Protein AF-A0A941PIK0-F1 (afdb_monomer)

Structure (mmCIF, N/CA/C/O backbone):
data_AF-A0A941PIK0-F1
#
_entry.id   AF-A0A941PIK0-F1
#
loop_
_atom_site.group_PDB
_atom_site.id
_atom_site.type_symbol
_atom_site.label_atom_id
_atom_site.label_alt_id
_atom_site.label_comp_id
_atom_site.label_asym_id
_atom_site.label_entity_id
_atom_site.label_seq_id
_atom_site.pdbx_PDB_ins_code
_atom_site.Cartn_x
_atom_site.Cartn_y
_atom_site.Cartn_z
_atom_site.occupancy
_atom_site.B_iso_or_equiv
_atom_site.auth_seq_id
_atom_site.auth_comp_id
_atom_site.auth_asym_id
_atom_site.auth_atom_id
_atom_site.pdbx_PDB_model_num
ATOM 1 N N . MET A 1 1 ? -14.931 2.125 21.986 1.00 60.31 1 MET A N 1
ATOM 2 C CA . MET A 1 1 ? -14.575 3.456 21.435 1.00 60.31 1 MET A CA 1
ATOM 3 C C . MET A 1 1 ? -13.083 3.593 21.143 1.00 60.31 1 MET A C 1
ATOM 5 O O . MET A 1 1 ? -12.747 3.803 19.987 1.00 60.31 1 MET A O 1
ATOM 9 N N . LEU A 1 2 ? -12.184 3.381 22.113 1.00 68.56 2 LEU A N 1
ATOM 10 C CA . LEU A 1 2 ? -10.730 3.541 21.921 1.00 68.56 2 LEU A CA 1
ATOM 11 C C . LEU A 1 2 ? -10.147 2.710 20.749 1.00 68.56 2 LEU A C 1
ATOM 13 O O . LEU A 1 2 ? -9.414 3.237 19.921 1.00 68.56 2 LEU A O 1
ATOM 17 N N . ARG A 1 3 ? -10.567 1.442 20.599 1.00 69.44 3 ARG A N 1
ATOM 18 C CA . ARG A 1 3 ? -10.183 0.562 19.468 1.00 69.44 3 ARG A CA 1
ATOM 19 C C . ARG A 1 3 ? -10.536 1.128 18.087 1.00 69.44 3 ARG A C 1
ATOM 21 O O . ARG A 1 3 ? -9.811 0.904 17.127 1.00 69.44 3 ARG A O 1
ATOM 28 N N . MET A 1 4 ? -11.655 1.840 17.988 1.00 67.44 4 MET A N 1
A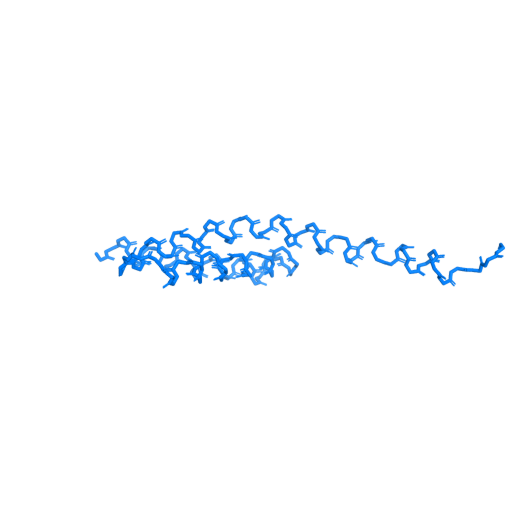TOM 29 C CA . MET A 1 4 ? -12.163 2.374 16.725 1.00 67.44 4 MET A CA 1
ATOM 30 C C . MET A 1 4 ? -11.403 3.639 16.319 1.00 67.44 4 MET A C 1
ATOM 32 O O . MET A 1 4 ? -11.043 3.789 15.158 1.00 67.44 4 MET A O 1
ATOM 36 N N . VAL A 1 5 ? -11.070 4.489 17.294 1.00 72.75 5 VAL A N 1
ATOM 37 C CA . VAL A 1 5 ? -10.218 5.670 17.089 1.00 72.75 5 VAL A CA 1
ATOM 38 C C . VAL A 1 5 ? -8.820 5.256 16.627 1.00 72.75 5 VAL A C 1
ATOM 40 O O . VAL A 1 5 ? -8.321 5.797 15.645 1.00 72.75 5 VAL A O 1
ATOM 43 N N . PHE A 1 6 ? -8.222 4.238 17.258 1.00 73.00 6 PHE A N 1
ATOM 44 C CA . PHE A 1 6 ? -6.941 3.689 16.804 1.00 73.00 6 PHE A CA 1
ATOM 45 C C . PHE A 1 6 ? -7.024 3.079 15.399 1.00 73.00 6 PHE A C 1
ATOM 47 O O . PHE A 1 6 ? -6.124 3.302 14.595 1.00 73.00 6 PHE A O 1
ATOM 54 N N . GLY A 1 7 ? -8.109 2.372 15.065 1.00 70.94 7 GLY A N 1
ATOM 55 C CA . GLY A 1 7 ? -8.311 1.827 13.718 1.00 70.94 7 GLY A CA 1
ATOM 56 C C . GLY A 1 7 ? -8.373 2.910 12.637 1.00 70.94 7 GLY A C 1
ATOM 57 O O . GLY A 1 7 ? -7.734 2.780 11.595 1.00 70.94 7 GLY A O 1
ATOM 58 N N . ILE A 1 8 ? -9.080 4.010 12.906 1.00 75.44 8 ILE A N 1
ATOM 59 C CA . ILE A 1 8 ? -9.156 5.162 11.996 1.00 75.44 8 ILE A CA 1
ATOM 60 C C . ILE A 1 8 ? -7.790 5.849 11.875 1.00 75.44 8 ILE A C 1
ATOM 62 O O . ILE A 1 8 ? -7.370 6.173 10.767 1.00 75.44 8 ILE A O 1
ATOM 66 N N . ALA A 1 9 ? -7.073 6.033 12.988 1.00 73.44 9 ALA A N 1
ATOM 67 C CA . ALA A 1 9 ? -5.753 6.661 12.988 1.00 73.44 9 ALA A CA 1
ATOM 68 C C . ALA A 1 9 ? -4.723 5.851 12.183 1.00 73.44 9 ALA A C 1
ATOM 70 O O . ALA A 1 9 ? -3.977 6.420 11.389 1.00 73.44 9 ALA A O 1
ATOM 71 N N . VAL A 1 10 ? -4.717 4.523 12.332 1.00 74.44 10 VAL A N 1
ATOM 72 C CA . VAL A 1 10 ? -3.835 3.631 11.562 1.00 74.44 10 VAL A CA 1
ATOM 73 C C . VAL A 1 10 ? -4.198 3.654 10.077 1.00 74.44 10 VAL A C 1
ATOM 75 O O . VAL A 1 10 ? -3.306 3.713 9.234 1.00 74.44 10 VAL A O 1
ATOM 78 N N . PHE A 1 11 ? -5.490 3.676 9.742 1.00 75.62 11 PHE A N 1
ATOM 79 C CA . PHE A 1 11 ? -5.940 3.774 8.354 1.00 75.62 11 PHE A CA 1
ATOM 80 C C . PHE A 1 11 ? -5.544 5.113 7.707 1.00 75.62 11 PHE A C 1
ATOM 82 O O . PHE A 1 11 ? -5.005 5.131 6.602 1.00 75.62 11 PHE A O 1
ATOM 89 N N . ALA A 1 12 ? -5.716 6.230 8.419 1.00 78.44 12 ALA A N 1
ATOM 90 C CA . ALA A 1 12 ? -5.285 7.550 7.958 1.00 78.44 12 ALA A CA 1
ATOM 91 C C . ALA A 1 12 ? -3.756 7.640 7.800 1.00 78.44 12 ALA A C 1
ATOM 93 O O . ALA A 1 12 ? -3.268 8.159 6.795 1.00 78.44 12 ALA A O 1
ATOM 94 N N . GLY A 1 13 ? -2.995 7.083 8.749 1.00 76.69 13 GLY A N 1
ATOM 95 C CA . GLY A 1 13 ? -1.536 6.995 8.662 1.00 76.69 13 GLY A CA 1
ATOM 96 C C . GLY A 1 13 ? -1.066 6.158 7.471 1.00 76.69 13 GLY A C 1
ATOM 97 O O . GLY A 1 13 ? -0.126 6.538 6.779 1.00 76.69 13 GLY A O 1
ATOM 98 N N . MET A 1 14 ? -1.758 5.058 7.170 1.00 78.38 14 MET A N 1
ATOM 99 C CA . MET A 1 14 ? -1.469 4.214 6.011 1.00 78.38 14 MET A CA 1
ATOM 100 C C . MET A 1 14 ? -1.735 4.941 4.686 1.00 78.38 14 MET A C 1
ATOM 102 O O . MET A 1 14 ? -0.912 4.851 3.777 1.00 78.38 14 MET A O 1
ATOM 106 N N . ILE A 1 15 ? -2.831 5.702 4.584 1.00 78.50 15 ILE A N 1
ATOM 107 C CA . ILE A 1 15 ? -3.116 6.548 3.414 1.00 78.50 15 ILE A CA 1
ATOM 108 C C . ILE A 1 15 ? -2.013 7.594 3.234 1.00 78.50 15 ILE A C 1
ATOM 110 O O . ILE A 1 15 ? -1.479 7.735 2.136 1.00 78.50 15 ILE A O 1
ATOM 114 N N . ALA A 1 16 ? -1.630 8.286 4.310 1.00 78.56 16 ALA A N 1
ATOM 115 C CA . ALA A 1 16 ? -0.564 9.282 4.269 1.00 78.56 16 ALA A CA 1
ATOM 116 C C . ALA A 1 16 ? 0.772 8.672 3.809 1.00 78.56 16 ALA A C 1
ATOM 118 O O . ALA A 1 16 ? 1.432 9.228 2.935 1.00 78.56 16 ALA A O 1
ATOM 119 N N . LEU A 1 17 ? 1.140 7.496 4.327 1.00 72.25 17 LEU A N 1
ATOM 120 C CA . LEU A 1 17 ? 2.350 6.778 3.914 1.00 72.25 17 LEU A CA 1
ATOM 121 C C . LEU A 1 17 ? 2.292 6.306 2.455 1.00 72.25 17 LEU A C 1
ATOM 123 O O . LEU A 1 17 ? 3.304 6.377 1.759 1.00 72.25 17 LEU A O 1
ATOM 127 N N . CYS A 1 18 ? 1.124 5.870 1.973 1.00 75.62 18 CYS A N 1
ATOM 128 C CA . CYS A 1 18 ? 0.935 5.509 0.568 1.00 75.62 18 CYS A CA 1
ATOM 129 C C . CYS A 1 18 ? 1.078 6.729 -0.354 1.00 75.62 18 CYS A C 1
ATOM 131 O O . CYS A 1 18 ? 1.681 6.617 -1.413 1.00 75.62 18 CYS A O 1
ATOM 133 N N . ILE A 1 19 ? 0.580 7.902 0.045 1.00 75.00 19 ILE A N 1
ATOM 134 C CA . ILE A 1 19 ? 0.677 9.124 -0.769 1.00 75.00 19 ILE A CA 1
ATOM 135 C C . ILE A 1 19 ? 2.104 9.692 -0.766 1.00 75.00 19 ILE A C 1
ATOM 137 O O . ILE A 1 19 ? 2.596 10.112 -1.810 1.00 75.00 19 ILE A O 1
ATOM 141 N N . VAL A 1 20 ? 2.768 9.718 0.393 1.00 76.88 20 VAL A N 1
ATOM 142 C CA . VAL A 1 20 ? 4.065 10.396 0.562 1.00 76.88 20 VAL A CA 1
ATOM 143 C C . VAL A 1 20 ? 5.245 9.502 0.183 1.00 76.88 20 VAL A C 1
ATOM 145 O O . VAL A 1 20 ? 6.229 9.992 -0.363 1.00 76.88 20 VAL A O 1
ATOM 148 N N . GLY A 1 21 ? 5.182 8.204 0.486 1.00 71.75 21 GLY A N 1
ATOM 149 C CA . GLY A 1 21 ? 6.352 7.336 0.368 1.00 71.75 21 GLY A CA 1
ATOM 150 C C . GLY A 1 21 ? 6.573 6.760 -1.030 1.00 71.75 21 GLY A C 1
ATOM 151 O O . GLY A 1 21 ? 7.719 6.601 -1.442 1.00 71.75 21 GLY A O 1
ATOM 152 N N . TRP A 1 22 ? 5.504 6.389 -1.745 1.00 69.81 22 TRP A N 1
ATOM 153 C CA . TRP A 1 22 ? 5.633 5.550 -2.941 1.00 69.81 22 TRP A CA 1
ATOM 154 C C . TRP A 1 22 ? 4.502 5.816 -3.941 1.00 69.81 22 TRP A C 1
ATOM 156 O O . TRP A 1 22 ? 3.371 5.403 -3.722 1.00 69.81 22 TRP A O 1
ATOM 166 N N . THR A 1 23 ? 4.792 6.434 -5.086 1.00 76.56 23 THR A N 1
ATOM 167 C CA . THR A 1 23 ? 3.771 6.807 -6.087 1.00 76.56 23 THR A CA 1
ATOM 168 C C . THR A 1 23 ? 3.017 5.609 -6.672 1.00 76.56 23 THR A C 1
ATOM 170 O O . THR A 1 23 ? 1.790 5.591 -6.656 1.00 76.56 23 THR A O 1
ATOM 173 N N . 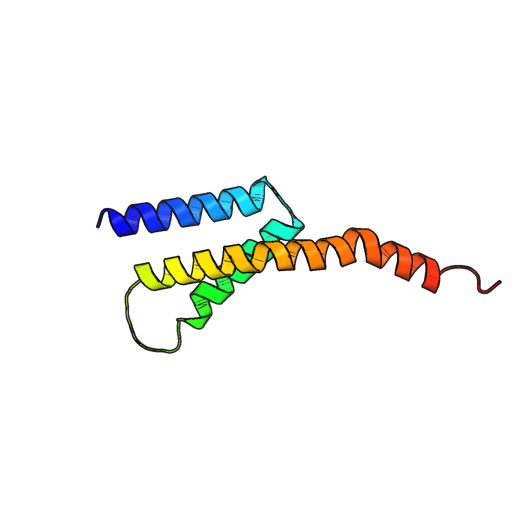TYR A 1 24 ? 3.720 4.580 -7.153 1.00 70.19 24 TYR A N 1
ATOM 174 C CA . TYR A 1 24 ? 3.073 3.429 -7.803 1.00 70.19 24 TYR A CA 1
ATOM 175 C C . TYR A 1 24 ? 2.578 2.362 -6.816 1.00 70.19 24 TYR A C 1
ATOM 177 O O . TYR A 1 24 ? 1.440 1.902 -6.908 1.00 70.19 24 TYR A O 1
ATOM 185 N N . GLY A 1 25 ? 3.399 1.992 -5.829 1.00 74.50 25 GLY A N 1
ATOM 186 C CA . GLY A 1 25 ? 2.980 1.054 -4.781 1.00 74.50 25 GLY A CA 1
ATOM 187 C C . GLY A 1 25 ? 1.933 1.645 -3.844 1.00 74.50 25 GLY A C 1
ATOM 188 O O . GLY A 1 25 ? 1.001 0.952 -3.451 1.00 74.50 25 GLY A O 1
ATOM 189 N N . GLY A 1 26 ? 2.021 2.940 -3.545 1.00 79.12 26 GLY A N 1
ATOM 190 C CA . GLY A 1 26 ? 1.014 3.642 -2.762 1.00 79.12 26 GLY A CA 1
ATOM 191 C C . GLY A 1 26 ? -0.323 3.747 -3.482 1.00 79.12 26 GLY A C 1
ATOM 192 O O . GLY A 1 26 ? -1.350 3.490 -2.864 1.00 79.12 26 GLY A O 1
ATOM 193 N N . ALA A 1 27 ? -0.338 4.009 -4.794 1.00 80.31 27 ALA A N 1
ATOM 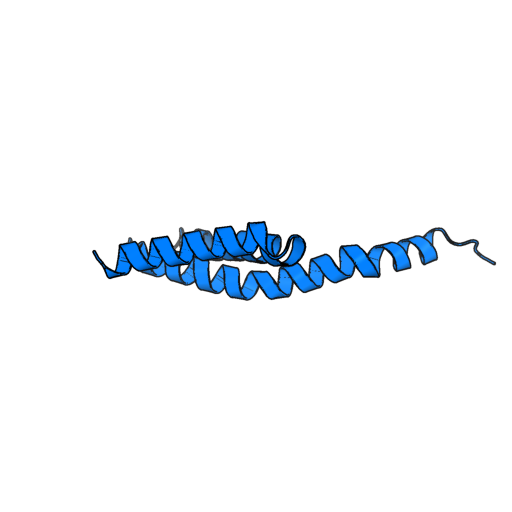194 C CA . ALA A 1 27 ? -1.569 3.946 -5.584 1.00 80.31 27 ALA A CA 1
ATOM 195 C C . ALA A 1 27 ? -2.211 2.546 -5.535 1.00 80.31 27 ALA A C 1
ATOM 197 O O . ALA A 1 27 ? -3.413 2.430 -5.293 1.00 80.31 27 ALA A O 1
ATOM 198 N N . GLY A 1 28 ? -1.413 1.481 -5.676 1.00 79.25 28 GLY A N 1
ATOM 199 C CA . GLY A 1 28 ? -1.891 0.103 -5.520 1.00 79.25 28 GLY A CA 1
ATOM 200 C C . GLY A 1 28 ? -2.430 -0.192 -4.119 1.00 79.25 28 GLY A C 1
ATOM 201 O O . GLY A 1 28 ? -3.488 -0.806 -3.987 1.00 79.25 28 GLY A O 1
ATOM 202 N N . GLY A 1 29 ? -1.764 0.303 -3.073 1.00 81.00 29 GLY A N 1
ATOM 203 C CA . GLY A 1 29 ? -2.230 0.197 -1.690 1.00 81.00 29 GLY A CA 1
ATOM 204 C C . GLY A 1 29 ? -3.544 0.944 -1.441 1.00 81.00 29 GLY A C 1
ATOM 205 O O . GLY A 1 29 ? -4.458 0.404 -0.825 1.00 81.00 29 GLY A O 1
ATOM 206 N N . LEU A 1 30 ? -3.714 2.149 -1.982 1.00 84.69 30 LEU A N 1
ATOM 207 C CA . LEU A 1 30 ? -4.965 2.905 -1.846 1.00 84.69 30 LEU A CA 1
ATOM 208 C C . LEU A 1 30 ? -6.130 2.219 -2.570 1.00 84.69 30 LEU A C 1
ATOM 210 O O . LEU A 1 30 ? -7.224 2.107 -2.013 1.00 84.69 30 LEU A O 1
ATOM 214 N N . ILE A 1 31 ? -5.890 1.712 -3.781 1.00 83.75 31 ILE A N 1
ATOM 215 C CA . ILE A 1 31 ? -6.896 0.979 -4.561 1.00 83.75 31 ILE A CA 1
ATOM 216 C C . ILE A 1 31 ? -7.254 -0.337 -3.864 1.00 83.75 31 ILE A C 1
ATOM 218 O O . ILE A 1 31 ? -8.435 -0.642 -3.692 1.00 83.75 31 ILE A O 1
ATOM 222 N N . GLY A 1 32 ? -6.254 -1.093 -3.408 1.00 82.12 32 GLY A N 1
ATOM 223 C CA . GLY A 1 32 ? -6.456 -2.333 -2.664 1.00 82.12 32 GLY A CA 1
ATOM 224 C C . GLY A 1 32 ? -7.227 -2.110 -1.364 1.00 82.12 32 GLY A C 1
ATOM 225 O O . GLY A 1 32 ? -8.134 -2.879 -1.045 1.00 82.12 32 GLY A O 1
ATOM 226 N N . GLY A 1 33 ? -6.942 -1.024 -0.641 1.00 82.62 33 GLY A N 1
ATOM 227 C CA . GLY A 1 33 ? -7.674 -0.670 0.573 1.00 82.62 33 GLY A CA 1
ATOM 228 C C . GLY A 1 33 ? -9.105 -0.220 0.309 1.00 82.62 33 GLY A C 1
ATOM 229 O O . GLY A 1 33 ? -10.020 -0.626 1.029 1.00 82.62 33 GLY A O 1
ATOM 230 N N . GLY A 1 34 ? -9.325 0.538 -0.766 1.00 83.19 34 GLY A N 1
ATOM 231 C CA . GLY A 1 34 ? -10.662 0.890 -1.242 1.00 83.19 34 GLY A CA 1
ATOM 232 C C . GLY A 1 34 ? -11.483 -0.346 -1.613 1.00 83.19 34 GLY A C 1
ATOM 233 O O . GLY A 1 34 ? -12.617 -0.490 -1.163 1.00 83.19 34 GLY A O 1
ATOM 234 N N . LEU A 1 35 ? -10.900 -1.290 -2.354 1.00 82.06 35 LEU A N 1
ATOM 235 C CA . LEU A 1 35 ? -11.558 -2.548 -2.719 1.00 82.06 35 LEU A CA 1
ATOM 236 C C . LEU A 1 35 ? -11.843 -3.429 -1.497 1.00 82.06 35 LEU A C 1
ATOM 238 O O . LEU A 1 35 ? -12.961 -3.922 -1.360 1.00 82.06 35 LEU A O 1
ATOM 242 N N . GLY A 1 36 ? -10.889 -3.571 -0.574 1.00 80.38 36 GLY A N 1
ATOM 243 C CA . GLY A 1 36 ? -11.079 -4.319 0.675 1.00 80.38 36 GLY A CA 1
ATOM 244 C C . GLY A 1 36 ? -12.182 -3.733 1.563 1.00 80.38 36 GLY A C 1
ATOM 245 O O . GLY A 1 36 ? -12.923 -4.472 2.215 1.00 80.38 36 GLY A O 1
ATOM 246 N N . PHE A 1 37 ? -12.352 -2.409 1.537 1.00 82.38 37 PHE A N 1
ATOM 247 C CA . PHE A 1 37 ? -13.454 -1.726 2.209 1.00 82.38 37 PHE A CA 1
ATOM 248 C C . PHE A 1 37 ? -14.804 -1.942 1.495 1.00 82.38 37 PHE A C 1
ATOM 250 O O . PHE A 1 37 ? -15.815 -2.237 2.141 1.00 82.38 37 PHE A O 1
ATOM 257 N N . LEU A 1 38 ? -14.827 -1.814 0.162 1.00 79.69 38 LEU A N 1
ATOM 258 C CA . LEU A 1 38 ? -16.038 -1.882 -0.666 1.00 79.69 38 LEU A CA 1
ATOM 259 C C . LEU A 1 38 ? -16.590 -3.306 -0.816 1.00 79.69 38 LEU A C 1
ATOM 261 O O . LEU A 1 38 ? -17.805 -3.487 -0.782 1.00 79.69 38 LEU A O 1
ATOM 265 N N . MET A 1 39 ? -15.741 -4.332 -0.911 1.00 76.31 39 MET A N 1
ATOM 266 C CA . MET A 1 39 ? -16.177 -5.734 -1.037 1.00 76.31 39 MET A CA 1
ATOM 267 C C . MET A 1 39 ? -16.987 -6.222 0.177 1.00 76.31 39 MET A C 1
ATOM 269 O O . MET A 1 39 ? -17.739 -7.189 0.080 1.00 76.31 39 MET A O 1
ATOM 273 N N . ARG A 1 40 ? -16.910 -5.514 1.310 1.00 71.19 40 ARG A N 1
ATOM 274 C CA . ARG A 1 40 ? -17.714 -5.773 2.514 1.00 71.19 40 ARG A CA 1
ATOM 275 C C . ARG A 1 40 ? -19.022 -4.954 2.562 1.00 71.19 40 ARG A C 1
ATOM 277 O O . ARG A 1 40 ? -19.655 -4.889 3.611 1.00 71.19 40 ARG A O 1
ATOM 284 N N . LEU A 1 41 ? -19.440 -4.291 1.476 1.00 63.88 41 LEU A N 1
ATOM 285 C CA . LEU A 1 41 ? -20.764 -3.643 1.371 1.00 63.88 41 LEU A CA 1
ATOM 286 C C . LEU A 1 41 ? -21.913 -4.657 1.213 1.00 63.88 41 LEU A C 1
ATOM 288 O O . LEU A 1 41 ? -23.033 -4.354 1.609 1.00 63.88 41 LEU A O 1
ATOM 292 N N . GLY A 1 42 ? -21.648 -5.842 0.649 1.00 61.59 42 GLY A N 1
ATOM 293 C CA . GLY A 1 42 ? -22.690 -6.766 0.175 1.00 61.59 42 GLY A CA 1
ATOM 294 C C . GLY A 1 42 ? -23.155 -7.872 1.133 1.00 61.59 42 GLY A C 1
ATOM 295 O O . GLY A 1 42 ? -24.086 -8.591 0.788 1.00 61.59 42 GLY A O 1
ATOM 296 N N . GLY A 1 43 ? -22.556 -8.055 2.316 1.00 61.81 43 GLY A N 1
ATOM 297 C CA . GLY A 1 43 ? -22.885 -9.209 3.163 1.00 61.81 43 GLY A CA 1
ATOM 298 C C . GLY A 1 43 ? -22.600 -9.010 4.647 1.00 61.81 43 GLY A C 1
ATOM 299 O O . GLY A 1 43 ? -21.450 -9.062 5.057 1.00 61.81 43 GLY A O 1
ATOM 300 N N . ARG A 1 44 ? -23.681 -8.851 5.425 1.00 62.16 44 ARG A N 1
ATOM 301 C CA . ARG A 1 44 ? -23.797 -9.015 6.891 1.00 62.16 44 ARG A CA 1
ATOM 302 C C . ARG A 1 44 ? -22.754 -8.277 7.752 1.00 62.16 44 ARG A C 1
ATOM 304 O O . ARG A 1 44 ? -21.646 -8.754 7.949 1.00 62.16 44 ARG A O 1
ATOM 311 N N . GLY A 1 45 ? -23.209 -7.213 8.418 1.00 51.19 45 GLY A N 1
ATOM 312 C CA . GLY A 1 45 ? -22.626 -6.756 9.685 1.00 51.19 45 GLY A CA 1
ATOM 313 C C . GLY A 1 45 ? -22.122 -5.320 9.660 1.00 51.19 45 GLY A C 1
ATOM 314 O O . GLY A 1 45 ? -21.156 -4.985 8.990 1.00 51.19 45 GLY A O 1
ATOM 315 N N . LEU A 1 46 ? -22.790 -4.482 10.442 1.00 61.56 46 LEU A N 1
ATOM 316 C CA . LEU A 1 46 ? -22.660 -3.033 10.590 1.00 61.56 46 LEU A CA 1
ATOM 317 C C . LEU A 1 46 ? -21.366 -2.589 11.314 1.00 61.56 46 LEU A C 1
ATOM 319 O O . LEU A 1 46 ? -21.329 -1.500 11.885 1.00 61.56 46 LEU A O 1
ATOM 323 N N . ASP A 1 47 ? -20.329 -3.432 11.350 1.00 76.06 47 ASP A N 1
ATOM 324 C CA . ASP A 1 47 ? -19.148 -3.227 12.189 1.00 76.06 47 ASP A CA 1
ATOM 325 C C . ASP A 1 47 ? -18.034 -2.522 11.410 1.00 76.06 47 ASP A C 1
ATOM 327 O O . ASP A 1 47 ? -17.214 -3.112 10.701 1.00 76.06 47 ASP A O 1
ATOM 331 N N . TRP A 1 48 ? -18.010 -1.197 11.540 1.00 76.00 48 TRP A N 1
ATOM 332 C CA . TRP A 1 48 ? -17.005 -0.320 10.936 1.00 76.00 48 TRP A CA 1
ATOM 333 C C . TRP A 1 48 ? -15.560 -0.740 11.248 1.00 76.00 48 TRP A C 1
ATOM 335 O O . TRP A 1 48 ? -14.667 -0.498 10.436 1.00 76.00 48 TRP A O 1
ATOM 345 N N . GLY A 1 49 ? -15.329 -1.407 12.384 1.00 79.06 49 GLY A N 1
ATOM 346 C CA . GLY A 1 49 ? -14.025 -1.960 12.750 1.00 79.06 49 GLY A CA 1
ATOM 347 C C . GLY A 1 49 ? -13.551 -3.082 11.820 1.00 79.06 49 GLY A C 1
ATOM 348 O O . GLY A 1 49 ? -12.402 -3.060 11.384 1.00 79.06 49 GLY A O 1
ATOM 349 N N . GLU A 1 50 ? -14.420 -4.027 11.455 1.00 80.75 50 GLU A N 1
ATOM 350 C CA . GLU A 1 50 ? -14.072 -5.088 10.494 1.00 80.75 50 GLU A CA 1
ATOM 351 C C . GLU A 1 50 ? -13.869 -4.534 9.082 1.00 80.75 50 GLU A C 1
ATOM 353 O O . GLU A 1 50 ? -13.033 -5.031 8.327 1.00 80.75 50 GLU A O 1
ATOM 358 N N . ARG A 1 51 ? -14.597 -3.474 8.718 1.00 80.75 51 ARG A N 1
ATOM 359 C CA . ARG A 1 51 ? -14.453 -2.820 7.408 1.00 80.75 51 ARG A CA 1
ATOM 360 C C . ARG A 1 51 ? -13.103 -2.128 7.281 1.00 80.75 51 ARG A C 1
ATOM 362 O O . ARG A 1 51 ? -12.418 -2.323 6.283 1.00 80.75 51 ARG A O 1
ATOM 369 N N . LEU A 1 52 ? -12.696 -1.385 8.310 1.00 81.94 52 LEU A N 1
ATOM 370 C CA . LEU A 1 52 ? -11.364 -0.780 8.376 1.00 81.94 52 LEU A CA 1
ATOM 371 C C . LEU A 1 52 ? -10.257 -1.845 8.416 1.00 81.94 52 LEU A C 1
ATOM 373 O O . LEU A 1 52 ? -9.229 -1.671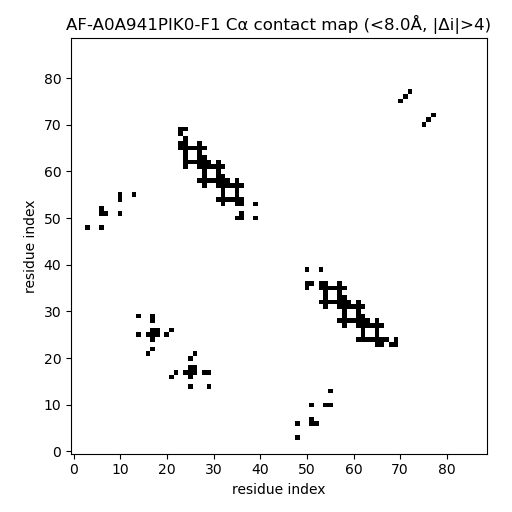 7.769 1.00 81.94 52 LEU A O 1
ATOM 377 N N . GLY A 1 53 ? -10.484 -2.973 9.097 1.00 81.75 53 GLY A N 1
ATOM 378 C CA . GLY A 1 53 ? -9.560 -4.111 9.087 1.00 81.75 53 GLY A CA 1
ATOM 379 C C . GLY A 1 53 ? -9.365 -4.715 7.691 1.00 81.75 53 GLY A C 1
ATOM 380 O O . GLY A 1 53 ? -8.233 -4.919 7.259 1.00 81.75 53 GLY A O 1
ATOM 381 N N . ASN A 1 54 ? -10.448 -4.934 6.940 1.00 84.94 54 ASN A N 1
ATOM 382 C CA . ASN A 1 54 ? -10.352 -5.424 5.560 1.00 84.94 54 ASN A CA 1
ATOM 383 C C . ASN A 1 54 ? -9.745 -4.389 4.610 1.00 84.94 54 ASN A C 1
ATOM 385 O O . ASN A 1 54 ? -9.006 -4.762 3.705 1.00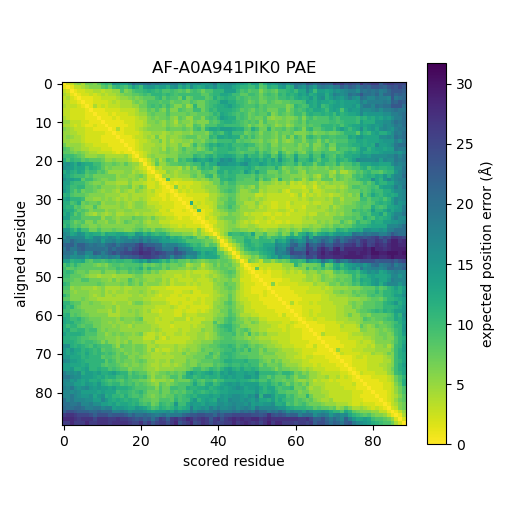 84.94 54 ASN A O 1
ATOM 389 N N . ALA A 1 55 ? -10.018 -3.101 4.825 1.00 83.00 55 ALA A N 1
ATOM 390 C CA . ALA A 1 55 ? -9.376 -2.025 4.080 1.00 83.00 55 ALA A CA 1
ATOM 391 C C . ALA A 1 55 ? -7.859 -2.009 4.321 1.00 83.00 55 ALA A C 1
ATOM 393 O O . ALA A 1 55 ? -7.082 -1.872 3.384 1.00 83.00 55 ALA A O 1
ATOM 394 N N . TYR A 1 56 ? -7.419 -2.225 5.561 1.00 82.69 56 TYR A N 1
ATOM 395 C CA . TYR A 1 56 ? -5.999 -2.347 5.886 1.00 82.69 56 TYR A CA 1
ATOM 396 C C . TYR A 1 56 ? -5.358 -3.555 5.189 1.00 82.69 56 TYR A C 1
ATOM 398 O O . TYR A 1 56 ? -4.324 -3.415 4.541 1.00 82.69 56 TYR A O 1
ATOM 406 N N . ILE A 1 57 ? -5.989 -4.732 5.254 1.00 84.88 57 ILE A N 1
ATOM 407 C CA . ILE A 1 57 ? -5.483 -5.939 4.577 1.00 84.88 57 ILE A CA 1
ATOM 408 C C . ILE A 1 57 ? -5.444 -5.730 3.059 1.00 84.88 57 ILE A C 1
ATOM 410 O O . ILE A 1 57 ? -4.440 -6.033 2.419 1.00 84.88 57 ILE A O 1
ATOM 414 N N . GLY A 1 58 ? -6.506 -5.164 2.486 1.00 85.06 58 GLY A N 1
ATOM 415 C CA . GLY A 1 58 ? -6.578 -4.836 1.067 1.00 85.06 58 GLY A CA 1
ATOM 416 C C . GLY A 1 58 ? -5.475 -3.871 0.643 1.00 85.06 58 GLY A C 1
ATOM 417 O O . GLY A 1 58 ? -4.859 -4.074 -0.399 1.00 85.06 58 GLY A O 1
ATOM 418 N N . ALA A 1 59 ? -5.160 -2.868 1.462 1.00 83.88 59 ALA A N 1
ATOM 419 C CA . ALA A 1 59 ? -4.076 -1.936 1.181 1.00 83.88 59 ALA A CA 1
ATOM 420 C C . ALA A 1 59 ? -2.690 -2.574 1.299 1.00 83.88 59 ALA A C 1
ATOM 422 O O . ALA A 1 59 ? -1.823 -2.332 0.459 1.00 83.88 59 ALA A O 1
ATOM 423 N N . LEU A 1 60 ? -2.495 -3.441 2.293 1.00 83.94 60 LEU A N 1
ATOM 424 C CA . LEU A 1 60 ? -1.258 -4.199 2.459 1.00 83.94 60 LEU A CA 1
ATOM 425 C C . LEU A 1 60 ? -0.992 -5.114 1.251 1.00 83.94 60 LEU A C 1
ATOM 427 O O . LEU A 1 60 ? 0.143 -5.218 0.799 1.00 83.94 60 LEU A O 1
ATOM 431 N N . MET A 1 61 ? -2.042 -5.739 0.708 1.00 85.25 61 MET A N 1
ATOM 432 C CA . MET A 1 61 ? -1.956 -6.616 -0.468 1.00 85.25 61 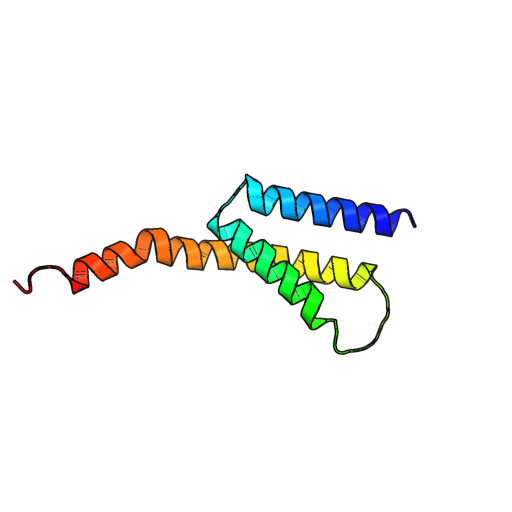MET A CA 1
ATOM 433 C C . MET A 1 61 ? -1.920 -5.841 -1.792 1.00 85.25 61 MET A C 1
ATOM 435 O O . MET A 1 61 ? -1.323 -6.297 -2.766 1.00 85.25 61 MET A O 1
ATOM 439 N N . GLY A 1 62 ? -2.521 -4.653 -1.838 1.00 82.31 62 GLY A N 1
ATOM 440 C CA . GLY A 1 62 ? -2.496 -3.768 -3.001 1.00 82.31 62 GLY A CA 1
ATOM 441 C C . GLY A 1 62 ? -1.131 -3.122 -3.244 1.00 82.31 62 GLY A C 1
ATOM 442 O O . GLY A 1 62 ? -0.774 -2.859 -4.390 1.00 82.31 62 GLY A O 1
ATOM 443 N N . LEU A 1 63 ? -0.337 -2.918 -2.190 1.00 83.50 63 LEU A N 1
ATOM 444 C CA . LEU A 1 63 ? 1.014 -2.349 -2.251 1.00 83.50 63 LEU A CA 1
ATOM 445 C C . LEU A 1 63 ? 1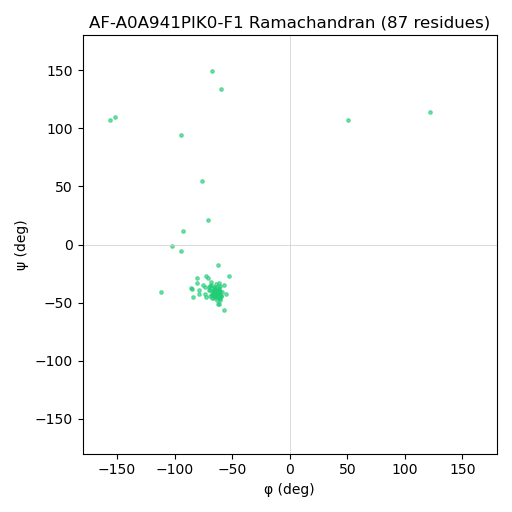.983 -3.127 -3.168 1.00 83.50 63 LEU A C 1
ATOM 447 O O . LEU A 1 63 ? 2.513 -2.529 -4.109 1.00 83.50 63 LEU A O 1
ATOM 451 N N . PRO A 1 64 ? 2.208 -4.444 -2.973 1.00 82.62 64 PRO A N 1
ATOM 452 C CA . PRO A 1 64 ? 3.085 -5.226 -3.847 1.00 82.62 64 PRO A CA 1
ATOM 453 C C . PRO A 1 64 ? 2.561 -5.319 -5.286 1.00 82.62 64 PRO A C 1
ATOM 455 O O . PRO A 1 64 ? 3.356 -5.284 -6.224 1.00 82.62 64 PRO A O 1
ATOM 458 N N . LEU A 1 65 ? 1.239 -5.366 -5.486 1.00 83.75 65 LEU A N 1
ATOM 459 C CA . LEU A 1 65 ? 0.638 -5.318 -6.824 1.00 83.75 65 LEU A CA 1
ATOM 460 C C . LEU A 1 65 ? 0.879 -3.968 -7.514 1.00 83.75 65 LEU A C 1
ATOM 462 O O . LEU A 1 65 ? 1.248 -3.939 -8.687 1.00 83.75 65 LEU A O 1
ATOM 466 N N . GLY A 1 66 ? 0.739 -2.859 -6.786 1.00 83.56 66 GLY A N 1
ATOM 467 C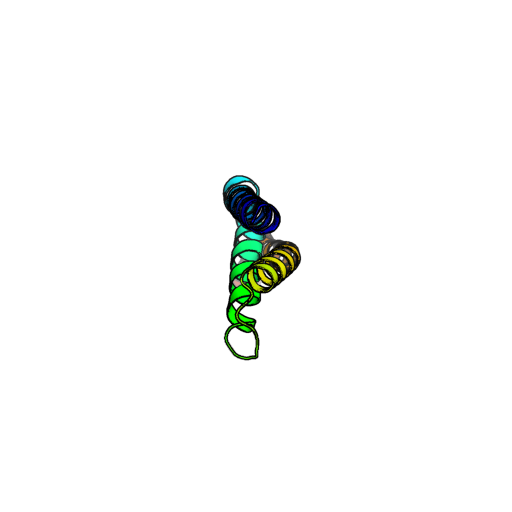 CA . GLY A 1 66 ? 1.057 -1.520 -7.282 1.00 83.56 66 GLY A CA 1
ATOM 468 C C . GLY A 1 66 ? 2.526 -1.369 -7.669 1.00 83.56 66 GLY A C 1
ATOM 469 O O . GLY A 1 66 ? 2.827 -0.755 -8.691 1.00 83.56 66 GLY A O 1
ATOM 470 N N . PHE A 1 67 ? 3.444 -1.981 -6.914 1.00 84.31 67 PHE A N 1
ATOM 471 C CA . PHE A 1 67 ? 4.860 -2.010 -7.288 1.00 84.31 67 PHE A CA 1
ATOM 472 C C . PHE A 1 67 ? 5.141 -2.842 -8.523 1.00 84.31 67 PHE A C 1
ATOM 474 O O . PHE A 1 67 ? 5.909 -2.400 -9.371 1.00 84.31 67 PHE A O 1
ATOM 481 N N . LEU A 1 68 ? 4.530 -4.019 -8.643 1.00 86.06 68 LEU A N 1
ATOM 482 C CA . LEU A 1 68 ? 4.705 -4.867 -9.818 1.00 86.06 68 LEU A CA 1
ATOM 483 C C . LEU A 1 68 ? 4.197 -4.171 -11.080 1.00 86.06 68 LEU A C 1
ATOM 485 O O . LEU A 1 68 ? 4.938 -4.041 -12.052 1.00 86.06 68 LEU A O 1
ATOM 489 N N . ILE A 1 69 ? 2.964 -3.663 -11.048 1.00 85.50 69 ILE A N 1
ATOM 490 C CA . ILE A 1 69 ? 2.361 -2.969 -12.192 1.00 85.50 69 ILE A CA 1
ATOM 491 C C . ILE A 1 69 ? 3.128 -1.677 -12.497 1.00 85.50 69 ILE A C 1
ATOM 493 O O . ILE A 1 69 ? 3.445 -1.409 -13.654 1.00 85.50 69 ILE A O 1
ATOM 497 N N . GLY A 1 70 ? 3.487 -0.905 -11.470 1.00 82.69 70 GLY A N 1
ATOM 498 C CA . GLY A 1 70 ? 4.290 0.306 -11.622 1.00 82.69 70 GLY A CA 1
ATOM 499 C C . GLY A 1 70 ? 5.684 0.044 -12.181 1.00 82.69 70 GLY A C 1
ATOM 500 O O . GLY A 1 70 ? 6.145 0.795 -13.031 1.00 82.69 70 GLY A O 1
ATOM 501 N N . GLY A 1 71 ? 6.341 -1.035 -11.755 1.00 82.81 71 GLY A N 1
ATOM 502 C CA . GLY A 1 71 ? 7.648 -1.448 -12.262 1.00 82.81 71 GLY A CA 1
ATOM 503 C C . GLY A 1 71 ? 7.583 -1.888 -13.722 1.00 82.81 71 GLY A C 1
ATOM 504 O O . GLY A 1 71 ? 8.399 -1.452 -14.531 1.00 82.81 71 GLY A O 1
ATOM 505 N N . VAL A 1 72 ? 6.568 -2.674 -14.094 1.00 86.81 72 VAL A N 1
ATOM 506 C CA . VAL A 1 72 ? 6.323 -3.032 -15.500 1.00 86.81 72 VAL A CA 1
ATOM 507 C C . VAL A 1 72 ? 6.052 -1.783 -16.336 1.00 86.81 72 VAL A C 1
ATOM 509 O O . VAL A 1 72 ? 6.619 -1.645 -17.414 1.00 86.81 72 VAL A O 1
ATOM 512 N N . TYR A 1 73 ? 5.245 -0.847 -15.842 1.00 83.12 73 TYR A N 1
ATOM 513 C CA . TYR A 1 73 ? 4.918 0.374 -16.573 1.00 83.12 73 TYR A CA 1
ATOM 514 C C . TYR A 1 73 ? 6.107 1.337 -16.702 1.00 83.12 73 TYR A C 1
ATOM 516 O O . TYR A 1 73 ? 6.359 1.865 -17.778 1.00 83.12 73 TYR A O 1
ATOM 524 N N . ALA A 1 74 ? 6.860 1.568 -15.629 1.00 84.50 74 ALA A N 1
ATOM 525 C CA . ALA A 1 74 ? 7.944 2.547 -15.629 1.00 84.50 74 ALA A CA 1
ATOM 526 C C . ALA A 1 74 ? 9.233 2.014 -16.271 1.00 84.50 74 ALA A C 1
ATOM 528 O O . ALA A 1 74 ? 9.970 2.786 -16.877 1.00 84.50 74 ALA A O 1
ATOM 529 N N . LEU A 1 75 ? 9.515 0.714 -16.130 1.00 85.12 75 LEU A N 1
ATOM 530 C CA . LEU A 1 75 ? 10.774 0.107 -16.579 1.00 85.12 75 LEU A CA 1
ATOM 531 C C . LEU A 1 75 ? 10.580 -0.844 -17.763 1.00 85.12 75 LEU A C 1
ATOM 533 O O . LEU A 1 75 ? 11.388 -0.837 -18.686 1.00 85.12 75 LEU A O 1
ATOM 537 N N . GLY A 1 76 ? 9.520 -1.654 -17.765 1.00 83.50 76 GLY A N 1
ATOM 538 C CA . GLY A 1 76 ? 9.272 -2.641 -18.823 1.00 83.50 76 GLY A CA 1
ATOM 539 C C . GLY A 1 76 ? 8.671 -2.038 -20.094 1.00 83.50 76 GLY A C 1
ATOM 540 O O . GLY A 1 76 ? 9.100 -2.358 -21.201 1.00 83.50 76 GLY A O 1
ATOM 541 N N . TRP A 1 77 ? 7.700 -1.136 -19.954 1.00 86.12 77 TRP A N 1
ATOM 542 C CA . TRP A 1 77 ? 6.992 -0.541 -21.087 1.00 86.12 77 TRP A CA 1
ATOM 543 C C . TRP A 1 77 ? 7.901 0.253 -22.040 1.00 86.12 77 TRP A C 1
ATOM 545 O O . TRP A 1 77 ? 7.767 0.060 -23.248 1.00 86.12 77 TRP A O 1
ATOM 555 N N . PRO A 1 78 ? 8.877 1.060 -21.571 1.00 86.50 78 PRO A N 1
ATOM 556 C CA . PRO A 1 78 ? 9.829 1.718 -22.466 1.00 86.50 78 PRO A CA 1
ATOM 557 C C . PRO A 1 78 ? 10.666 0.732 -23.288 1.00 86.50 78 PRO A C 1
ATOM 559 O O . PRO A 1 78 ? 10.944 0.995 -24.453 1.00 86.50 78 PRO A O 1
ATOM 562 N N . VAL A 1 79 ? 11.028 -0.424 -22.718 1.00 85.88 79 VAL A N 1
ATOM 563 C CA . VAL A 1 79 ? 11.773 -1.475 -23.434 1.00 85.88 79 VAL A CA 1
ATOM 564 C C . VAL A 1 79 ? 10.911 -2.091 -24.533 1.00 85.88 79 VAL A C 1
ATOM 566 O O . VAL A 1 79 ? 11.370 -2.251 -25.662 1.00 85.88 79 VAL A O 1
ATOM 569 N N . VAL A 1 80 ? 9.642 -2.378 -24.236 1.00 85.38 80 VAL A N 1
ATOM 570 C CA . VAL A 1 80 ? 8.685 -2.872 -25.238 1.00 85.38 80 VAL A CA 1
ATOM 571 C C . VAL A 1 80 ? 8.464 -1.830 -26.335 1.00 85.38 80 VAL A C 1
ATOM 573 O O . VAL A 1 80 ? 8.487 -2.171 -27.513 1.00 85.38 80 VAL A O 1
ATOM 576 N N . GLN A 1 81 ? 8.314 -0.552 -25.983 1.00 86.75 81 GLN A N 1
ATOM 577 C CA . GLN A 1 81 ? 8.175 0.520 -26.968 1.00 86.75 81 GLN A CA 1
ATOM 578 C C . GLN A 1 81 ? 9.429 0.698 -27.826 1.00 86.75 81 GLN A C 1
ATOM 580 O O . GLN A 1 81 ? 9.301 0.945 -29.022 1.00 86.75 81 GLN A O 1
ATOM 585 N N . ALA A 1 82 ? 10.624 0.557 -27.255 1.00 85.75 82 ALA A N 1
ATOM 586 C CA . ALA A 1 82 ? 11.870 0.595 -28.012 1.00 85.75 82 ALA A CA 1
ATOM 587 C C . ALA A 1 82 ? 11.986 -0.595 -28.978 1.00 85.75 82 ALA A C 1
ATOM 589 O O . ALA A 1 82 ? 12.449 -0.418 -30.099 1.00 85.75 82 ALA A O 1
ATOM 590 N N . ALA A 1 83 ? 11.514 -1.782 -28.587 1.00 84.50 83 ALA A N 1
ATOM 591 C CA . ALA A 1 83 ? 11.465 -2.947 -29.469 1.00 84.50 83 ALA A CA 1
ATOM 592 C C . ALA A 1 83 ? 10.409 -2.810 -30.582 1.00 84.50 83 ALA A C 1
ATOM 594 O O . ALA A 1 83 ? 10.644 -3.247 -31.703 1.00 84.50 83 ALA A O 1
ATOM 595 N N . LEU A 1 84 ? 9.258 -2.193 -30.293 1.00 85.25 84 LEU A N 1
ATOM 596 C CA . LEU A 1 84 ? 8.185 -1.979 -31.273 1.00 85.25 84 LEU A CA 1
ATOM 597 C C . LEU A 1 84 ? 8.494 -0.855 -32.271 1.00 85.25 84 LEU A C 1
ATOM 599 O O . LEU A 1 84 ? 8.078 -0.938 -33.421 1.00 85.25 84 LEU A O 1
ATOM 603 N N . ASN A 1 85 ? 9.185 0.197 -31.827 1.00 86.94 85 ASN A N 1
ATOM 604 C CA . ASN A 1 85 ? 9.498 1.375 -32.644 1.00 86.94 85 ASN A CA 1
ATOM 605 C C . ASN A 1 85 ? 10.949 1.392 -33.151 1.00 86.94 85 ASN A C 1
ATOM 607 O O . ASN A 1 85 ? 11.349 2.334 -33.834 1.00 86.94 85 ASN A O 1
ATOM 611 N N . GLY A 1 86 ? 11.750 0.389 -32.788 1.00 74.38 86 GLY A N 1
ATOM 612 C CA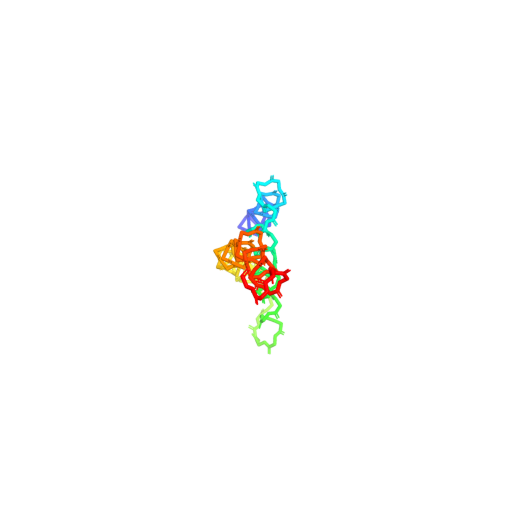 . GLY A 1 86 ? 13.104 0.219 -33.296 1.00 74.38 86 GLY A CA 1
ATOM 613 C C . GLY A 1 86 ? 13.093 -0.129 -34.788 1.00 74.38 86 GLY A C 1
ATOM 614 O O . GLY A 1 86 ? 12.139 -0.750 -35.265 1.00 74.38 86 GLY A O 1
ATOM 615 N N . PRO A 1 87 ? 14.124 0.274 -35.550 1.00 62.34 87 PRO A N 1
ATOM 616 C CA . PRO A 1 87 ? 14.214 -0.067 -36.962 1.00 62.34 87 PRO A CA 1
ATOM 617 C C . PRO A 1 87 ? 14.235 -1.589 -37.127 1.00 62.34 87 PRO A C 1
ATOM 619 O O . PRO A 1 87 ? 14.949 -2.297 -36.421 1.00 62.34 87 PRO A O 1
ATOM 622 N N . ALA A 1 88 ? 13.435 -2.092 -38.067 1.00 59.78 88 ALA A N 1
ATOM 623 C CA . ALA A 1 88 ? 13.410 -3.500 -38.442 1.00 59.78 88 ALA A CA 1
ATOM 624 C C . ALA A 1 88 ? 14.631 -3.862 -39.309 1.00 59.78 88 ALA A C 1
ATOM 626 O O . ALA A 1 88 ? 14.452 -4.321 -40.434 1.00 59.78 88 ALA A O 1
ATOM 627 N N . TYR A 1 89 ? 15.845 -3.588 -38.825 1.00 57.75 89 TYR A N 1
ATOM 628 C CA . TYR A 1 89 ? 17.125 -4.043 -39.383 1.00 57.75 89 TYR A CA 1
ATOM 629 C C . TYR A 1 89 ? 18.289 -3.670 -38.458 1.00 57.75 89 TYR A C 1
ATOM 631 O O . TYR A 1 89 ? 18.439 -2.471 -38.130 1.00 57.75 89 TYR A O 1
#

Solvent-accessible surface area (backbone atoms only — not comparable to full-atom values): 4661 Å² total; per-residue (Å²): 109,71,72,52,55,52,51,51,52,52,52,53,50,50,52,52,47,23,67,73,73,31,73,44,24,14,50,22,14,52,52,23,16,52,46,32,36,54,72,59,73,82,64,90,77,96,50,66,63,60,37,52,50,33,15,50,53,22,18,65,60,15,23,61,54,14,38,52,53,38,45,42,55,74,60,44,42,58,54,53,50,48,66,71,71,43,74,97,119

Secondary structure (DSSP, 8-state):
-HHHHHHHHHHHHHHHHHHHH-HHHHHHHHHHHHHHHHGGGSSS---HHHHHHHHHHHHHHHHHHHHHHHHIIIIIHHHHHHHHHS---

Sequence (89 aa):
MLRMVFGIAVFAGMIALCIVGWTYGGAGGLIGGGLGFLMRLGGRGLDWGERLGNAYIGALMGLPLGFLIGGVYALGWPVVQAALNGPAY

Nearest PDB structures (foldseek):
  4r7c-assembly1_B  TM=2.970E-01  e=2.711E+00  Bacillus cereus ATCC 14579
  3k0g-assembly1_A  TM=2.994E-01  e=3.589E+00  Bacillus cereus
  3k06-assembly1_A  TM=3.012E-01  e=4.752E+00  Bacillus cereus
  4r7c-assembly2_C-3  TM=2.945E-01  e=7.873E+00  Bacillus cereus ATCC 14579

pLDDT: mean 77.78, std 8.0, range [51.19, 86.94]

Foldseek 3Di:
DVLVVVLVVVLVVLLVCLVPPDPQLSVQLQVQLVCQLVVVPPDDDPDVNVSSVSSNVRSVVRNVVSVVVVCCVPPVVVVVVCVVPPDPD

Radius of gyration: 17.88 Å; Cα contacts (8 Å, |Δi|>4): 96; chains: 1; bounding box: 41×20×61 Å

Mean predicted aligned error: 8.96 Å